Protein AF-A0A3D4B5E0-F1 (afdb_monomer)

Sequence (80 aa):
PIAIVAPQVRAVSRHGAVIGWTTDKQSNSTLEYGETTALGEIKRVGAFVYRHIIVLTGLKQNTAHFVLVSSTDRSDNVLS

pLDDT: mean 94.5, std 4.88, range [69.88, 98.25]

Nearest PDB structures (foldseek):
  6c83-assembly1_C  TM=7.772E-01  e=1.310E-02  synthetic construct
  7yld-assembly1_E  TM=7.601E-01  e=1.178E-02  Homo sapiens
  6gvk-assembly1_A  TM=6.770E-01  e=1.618E-02  Homo sapiens
  6d0k-assembly1_D  TM=6.890E-01  e=6.750E-02  synthetic construct
  6gvl-assembly1_A  TM=5.985E-01  e=2.746E-02  Homo sapiens

Mean predicted aligned error: 3.02 Å

Radius of gyration: 12.61 Å; Cα contacts (8 Å, |Δi|>4): 181; chains: 1; bounding box: 33×18×29 Å

Structure (mmCIF, N/CA/C/O backbone):
data_AF-A0A3D4B5E0-F1
#
_entry.id   AF-A0A3D4B5E0-F1
#
loop_
_atom_site.group_PDB
_atom_site.id
_atom_site.type_symbol
_atom_site.label_atom_id
_atom_site.label_alt_id
_atom_site.label_comp_id
_atom_site.label_asym_id
_atom_site.label_entity_id
_atom_site.label_seq_id
_atom_site.pdbx_PDB_ins_code
_atom_site.Cartn_x
_atom_site.Cartn_y
_atom_site.Cartn_z
_atom_site.occupancy
_atom_site.B_iso_or_equiv
_atom_site.auth_seq_id
_atom_site.auth_comp_id
_atom_site.auth_asym_id
_atom_site.auth_atom_id
_atom_site.pdbx_PDB_model_num
ATOM 1 N N . PRO A 1 1 ? 10.804 6.633 -15.514 1.00 69.88 1 PRO A N 1
ATOM 2 C CA . PRO A 1 1 ? 10.001 6.495 -14.272 1.00 69.88 1 PRO A CA 1
ATOM 3 C C . PRO A 1 1 ? 9.118 5.245 -14.368 1.00 69.88 1 PRO A C 1
ATOM 5 O O . PRO A 1 1 ? 8.710 4.930 -15.479 1.00 69.88 1 PRO A O 1
ATOM 8 N N . ILE A 1 2 ? 8.904 4.512 -13.273 1.00 78.62 2 ILE A N 1
ATOM 9 C CA . ILE A 1 2 ? 7.820 3.516 -13.195 1.00 78.62 2 ILE A CA 1
ATOM 10 C C . ILE A 1 2 ? 6.501 4.274 -12.986 1.00 78.62 2 ILE A C 1
ATOM 12 O O . ILE A 1 2 ? 6.503 5.320 -12.338 1.00 78.62 2 ILE A O 1
ATOM 16 N N . ALA A 1 3 ? 5.403 3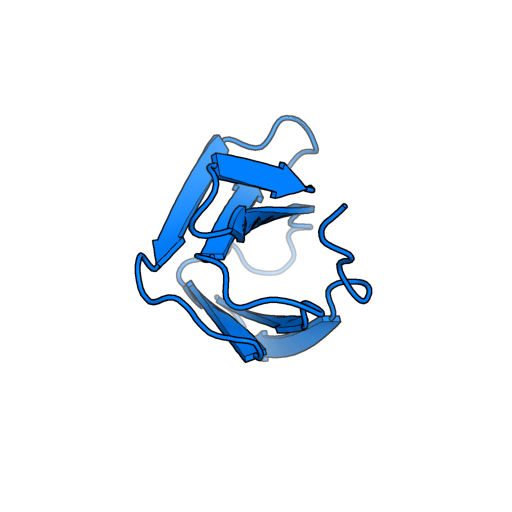.781 -13.546 1.00 82.31 3 ALA A N 1
ATOM 17 C CA . ALA A 1 3 ? 4.058 4.297 -13.330 1.00 82.31 3 ALA A CA 1
ATOM 18 C C . ALA A 1 3 ? 3.191 3.230 -12.652 1.00 82.31 3 ALA A C 1
ATOM 20 O O . ALA A 1 3 ? 3.194 2.068 -13.059 1.00 82.31 3 ALA A O 1
ATOM 21 N N . ILE A 1 4 ? 2.424 3.632 -11.637 1.00 82.44 4 ILE A N 1
ATOM 22 C CA . ILE A 1 4 ? 1.414 2.800 -10.974 1.00 82.44 4 ILE A CA 1
ATOM 23 C C . ILE A 1 4 ? 0.038 3.267 -11.445 1.00 82.44 4 ILE A C 1
ATOM 25 O O . ILE A 1 4 ? -0.312 4.442 -11.337 1.00 82.44 4 ILE A O 1
ATOM 29 N N . VAL A 1 5 ? -0.768 2.330 -11.939 1.00 86.31 5 VAL A N 1
ATOM 30 C CA . VAL A 1 5 ? -2.215 2.535 -12.046 1.00 86.31 5 VAL A CA 1
ATOM 31 C C . VAL A 1 5 ? -2.801 2.408 -10.648 1.00 86.31 5 VAL A C 1
ATOM 33 O O . VAL A 1 5 ? -2.487 1.444 -9.947 1.00 86.31 5 VAL A O 1
ATOM 36 N N . ALA A 1 6 ? -3.655 3.363 -10.267 1.00 85.50 6 ALA A N 1
ATOM 37 C CA . ALA A 1 6 ? -4.209 3.480 -8.921 1.00 85.50 6 ALA A CA 1
ATOM 38 C C . ALA A 1 6 ? -4.650 2.119 -8.333 1.00 85.50 6 ALA A C 1
ATOM 40 O O . ALA A 1 6 ? -5.338 1.350 -9.019 1.00 85.50 6 ALA A O 1
ATOM 41 N N . PRO A 1 7 ? -4.271 1.809 -7.077 1.00 91.69 7 PRO A N 1
ATOM 42 C CA . PRO A 1 7 ? -4.629 0.550 -6.442 1.00 91.69 7 PRO A CA 1
ATOM 43 C C . PRO A 1 7 ? -6.143 0.405 -6.297 1.00 91.69 7 PRO A C 1
ATOM 45 O O . PRO A 1 7 ? -6.863 1.358 -6.006 1.00 91.69 7 PRO A O 1
ATOM 48 N N . GLN A 1 8 ? -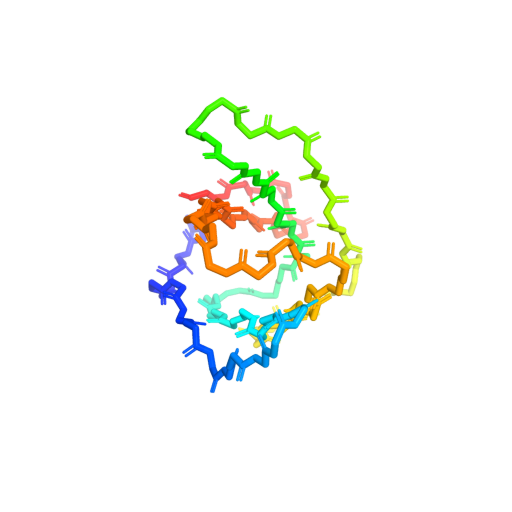6.625 -0.822 -6.484 1.00 95.62 8 GLN A N 1
ATOM 49 C CA . GLN A 1 8 ? -8.038 -1.167 -6.394 1.00 95.62 8 GLN A CA 1
ATOM 50 C C . GLN A 1 8 ? -8.265 -2.244 -5.337 1.00 95.62 8 GLN A C 1
ATOM 52 O O . GLN A 1 8 ? -7.555 -3.254 -5.295 1.00 95.62 8 GLN A O 1
ATOM 57 N N . VAL A 1 9 ? -9.318 -2.068 -4.539 1.00 96.38 9 VAL A N 1
ATOM 58 C CA . VAL A 1 9 ? -9.858 -3.132 -3.689 1.00 96.38 9 VAL A CA 1
ATOM 59 C C . VAL A 1 9 ? -10.671 -4.072 -4.581 1.00 96.38 9 VAL A C 1
ATOM 61 O O . VAL A 1 9 ? -11.726 -3.708 -5.088 1.00 96.38 9 VAL A O 1
ATOM 64 N N . ARG A 1 10 ? -10.154 -5.279 -4.815 1.00 97.00 10 ARG A N 1
ATOM 65 C CA . ARG A 1 10 ? -10.746 -6.292 -5.704 1.00 97.00 10 ARG A CA 1
ATOM 66 C C . ARG A 1 10 ? -11.838 -7.107 -5.020 1.00 97.00 10 ARG A C 1
ATOM 68 O O . ARG A 1 10 ? -12.790 -7.513 -5.674 1.00 97.00 10 ARG A O 1
ATOM 75 N N . ALA A 1 11 ? -11.678 -7.371 -3.726 1.00 96.12 11 ALA A N 1
ATOM 76 C CA . ALA A 1 11 ? -12.640 -8.101 -2.910 1.00 96.12 11 ALA A CA 1
ATOM 77 C C . ALA A 1 11 ? -12.469 -7.735 -1.433 1.00 96.12 11 ALA A C 1
ATOM 79 O O . ALA A 1 11 ? -11.361 -7.418 -0.996 1.00 96.12 11 ALA A O 1
ATOM 80 N N . VAL A 1 12 ? -13.553 -7.832 -0.664 1.00 95.81 12 VAL A N 1
ATOM 81 C CA . VAL A 1 12 ? -13.565 -7.654 0.793 1.00 95.81 12 VAL A CA 1
ATOM 82 C C . VAL A 1 12 ? -14.327 -8.818 1.416 1.00 95.81 12 VAL A C 1
ATOM 84 O O . VAL A 1 12 ? -15.347 -9.261 0.897 1.00 95.81 12 VAL A O 1
ATOM 87 N N . SER A 1 13 ? -13.817 -9.318 2.534 1.00 95.44 13 SER A N 1
ATOM 88 C CA . SER A 1 13 ? -14.462 -10.313 3.387 1.00 95.44 13 SER A CA 1
ATOM 89 C C . SER A 1 13 ? -14.531 -9.789 4.822 1.00 95.44 13 SER A C 1
ATOM 91 O O . SER A 1 13 ? -13.985 -8.731 5.130 1.00 95.44 13 SER A O 1
ATOM 93 N N . ARG A 1 14 ? -15.151 -10.553 5.729 1.00 93.94 14 ARG A N 1
ATOM 94 C CA . ARG A 1 14 ? -15.278 -10.172 7.147 1.00 93.94 14 ARG A CA 1
ATOM 95 C C . ARG A 1 14 ? -13.934 -9.837 7.811 1.00 93.94 14 ARG A C 1
ATOM 97 O O . ARG A 1 14 ? -13.900 -8.961 8.666 1.00 93.94 14 ARG A O 1
ATOM 104 N N . HIS A 1 15 ? -12.859 -10.524 7.414 1.00 96.88 15 HIS A N 1
ATOM 105 C CA . HIS A 1 15 ? -11.536 -10.394 8.033 1.00 96.88 15 HIS A CA 1
ATOM 106 C C . HIS A 1 15 ? -10.407 -10.235 7.009 1.00 96.88 15 HIS A C 1
ATOM 108 O O . HIS A 1 15 ? -9.272 -10.641 7.261 1.00 96.88 15 HIS A O 1
ATOM 114 N N . GLY A 1 16 ? -10.692 -9.705 5.822 1.00 97.31 16 GLY A N 1
ATOM 115 C CA . GLY A 1 16 ? -9.681 -9.648 4.773 1.00 97.31 16 GLY A CA 1
ATOM 116 C C . GLY A 1 16 ? -10.084 -8.825 3.569 1.00 97.31 16 GLY A C 1
ATOM 117 O O . GLY A 1 16 ? -11.261 -8.536 3.364 1.00 97.31 16 GLY A O 1
ATOM 118 N N . ALA A 1 17 ? -9.093 -8.492 2.755 1.00 97.81 17 ALA A N 1
ATOM 119 C CA . ALA A 1 17 ? -9.268 -7.751 1.518 1.00 97.81 17 ALA A CA 1
ATOM 120 C C . ALA A 1 17 ? -8.253 -8.222 0.476 1.00 97.81 17 ALA A C 1
ATOM 122 O O . ALA A 1 17 ? -7.167 -8.692 0.813 1.00 97.81 17 ALA A O 1
ATOM 123 N N . VAL A 1 18 ? -8.601 -8.083 -0.797 1.00 98.12 18 VAL A N 1
ATOM 124 C CA . VAL A 1 18 ? -7.695 -8.330 -1.918 1.00 98.12 18 VAL A CA 1
ATOM 125 C C . VAL A 1 18 ? -7.398 -6.995 -2.573 1.00 98.12 18 VAL A C 1
ATOM 127 O O . VAL A 1 18 ? -8.315 -6.338 -3.062 1.00 98.12 18 VAL A O 1
ATOM 130 N N . ILE A 1 19 ? -6.130 -6.601 -2.589 1.00 98.00 19 I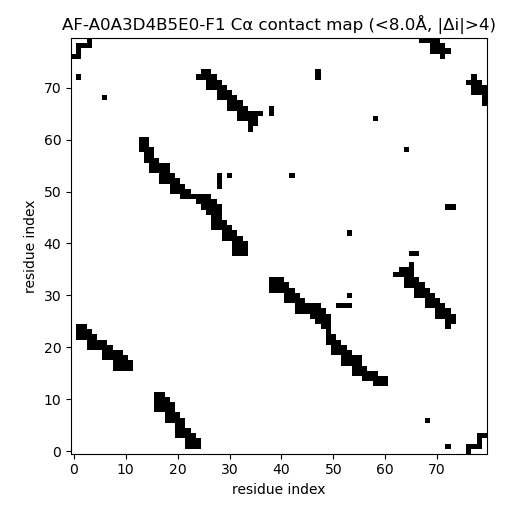LE A N 1
ATOM 131 C CA . ILE A 1 19 ? -5.667 -5.349 -3.190 1.00 98.00 19 ILE A CA 1
ATOM 132 C C . ILE A 1 19 ? -4.891 -5.684 -4.455 1.00 98.00 19 ILE A C 1
ATOM 134 O O . ILE A 1 19 ? -4.047 -6.580 -4.444 1.00 98.00 19 ILE A O 1
ATOM 138 N N . GLY A 1 20 ? -5.181 -4.981 -5.547 1.00 97.62 20 GLY A N 1
ATOM 139 C CA . GLY A 1 20 ? -4.462 -5.168 -6.800 1.00 97.62 20 GLY A CA 1
ATOM 140 C C . GLY A 1 20 ? -4.224 -3.866 -7.544 1.00 97.62 20 GLY A C 1
ATOM 141 O O . GLY A 1 20 ? -5.090 -2.994 -7.581 1.00 97.62 20 GLY A O 1
ATOM 142 N N . TRP A 1 21 ? -3.058 -3.771 -8.167 1.00 97.06 21 TRP A N 1
ATOM 143 C CA . TRP A 1 21 ? -2.631 -2.647 -8.996 1.00 97.06 21 TRP A CA 1
ATOM 144 C C . TRP A 1 21 ? -1.801 -3.163 -10.172 1.00 97.06 21 TRP A C 1
ATOM 146 O O . TRP A 1 21 ? -1.463 -4.350 -10.243 1.00 97.06 21 TRP A O 1
ATOM 156 N N . THR A 1 22 ? -1.502 -2.282 -11.118 1.00 96.25 22 THR A N 1
ATOM 157 C CA . THR A 1 22 ? -0.648 -2.608 -12.262 1.00 96.25 22 THR A CA 1
ATOM 158 C C . THR A 1 22 ? 0.431 -1.567 -12.445 1.00 96.25 22 THR A C 1
ATOM 160 O O . THR A 1 22 ? 0.188 -0.382 -12.219 1.00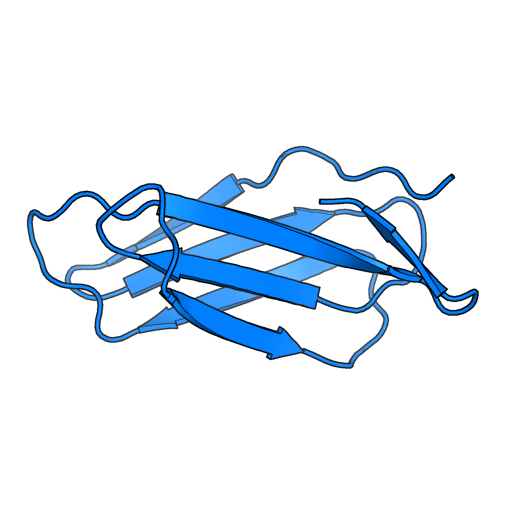 96.25 22 TH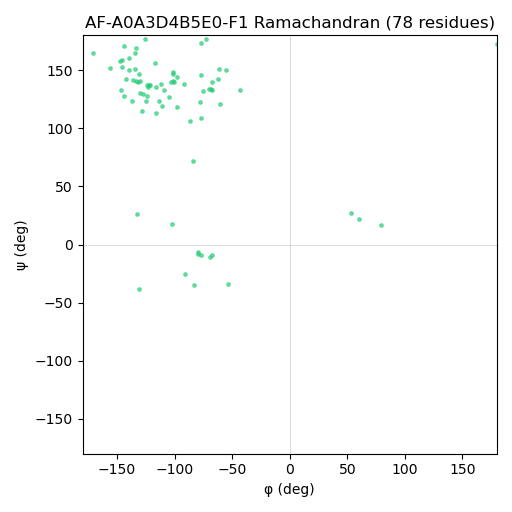R A O 1
ATOM 163 N N . THR A 1 23 ? 1.586 -2.015 -12.910 1.00 96.19 23 THR A N 1
ATOM 164 C CA . THR A 1 23 ? 2.723 -1.170 -13.265 1.00 96.19 23 THR A CA 1
ATOM 165 C C . THR A 1 23 ? 3.034 -1.285 -14.752 1.00 96.19 23 THR A C 1
ATOM 167 O O . THR A 1 23 ? 2.689 -2.269 -15.410 1.00 96.19 23 THR A O 1
ATOM 170 N N . ASP A 1 24 ? 3.677 -0.259 -15.304 1.00 94.75 24 ASP A N 1
ATOM 171 C CA . ASP A 1 24 ? 4.153 -0.235 -16.694 1.00 94.75 24 ASP A CA 1
ATOM 172 C C . ASP A 1 24 ? 5.480 -0.994 -16.893 1.00 94.75 24 ASP A C 1
ATOM 174 O O . ASP A 1 24 ? 5.911 -1.240 -18.022 1.00 94.75 24 ASP A O 1
ATOM 178 N N . LYS A 1 25 ? 6.113 -1.417 -15.796 1.00 94.81 25 LYS A N 1
ATOM 179 C CA . LYS A 1 25 ? 7.356 -2.190 -15.763 1.00 94.81 25 LYS A CA 1
ATOM 180 C C . LYS A 1 25 ? 7.242 -3.336 -14.777 1.00 94.81 25 LYS A C 1
ATOM 182 O O . LYS A 1 25 ? 6.578 -3.210 -13.761 1.00 94.81 25 LYS A O 1
ATOM 187 N N . GLN A 1 26 ? 7.968 -4.425 -15.021 1.00 96.19 26 GLN A N 1
ATOM 188 C CA . GLN A 1 26 ? 8.053 -5.495 -14.031 1.00 96.19 26 GLN A CA 1
ATOM 189 C C . GLN A 1 26 ? 8.666 -4.972 -12.727 1.00 96.19 26 GLN A C 1
ATOM 191 O O . GLN A 1 26 ? 9.814 -4.523 -12.712 1.00 9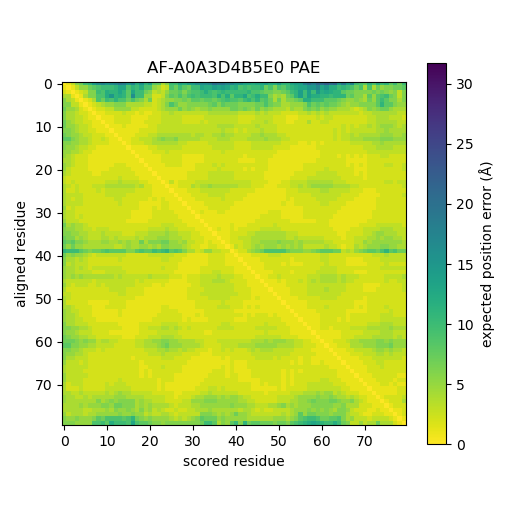6.19 26 GLN A O 1
ATOM 196 N N . SER A 1 27 ? 7.916 -5.093 -11.638 1.00 97.00 27 SER A N 1
ATOM 197 C CA . SER A 1 27 ? 8.304 -4.614 -10.312 1.00 97.00 27 SER A CA 1
ATOM 198 C C . SER A 1 27 ? 7.906 -5.605 -9.226 1.00 97.00 27 SER A C 1
ATOM 200 O O . SER A 1 27 ? 7.062 -6.478 -9.442 1.00 97.00 27 SER A O 1
ATOM 202 N N . ASN A 1 28 ? 8.530 -5.494 -8.058 1.00 97.12 28 ASN A N 1
ATOM 203 C CA . ASN A 1 28 ? 8.081 -6.206 -6.866 1.00 97.12 28 ASN A CA 1
ATOM 204 C C . ASN A 1 28 ? 6.781 -5.582 -6.315 1.00 97.12 28 ASN A C 1
ATOM 206 O O . ASN A 1 28 ? 6.275 -4.591 -6.845 1.00 97.12 28 ASN A O 1
ATOM 210 N N . SER A 1 29 ? 6.224 -6.182 -5.262 1.00 97.75 29 SER A N 1
ATOM 211 C CA . SER A 1 29 ? 5.002 -5.688 -4.620 1.00 97.75 29 SER A CA 1
ATOM 212 C C . SER A 1 29 ? 5.236 -5.464 -3.133 1.00 97.75 29 SER A C 1
ATOM 214 O O . SER A 1 29 ? 5.579 -6.412 -2.425 1.00 97.75 29 SER A O 1
ATOM 216 N N . THR A 1 30 ? 4.993 -4.251 -2.649 1.00 97.62 30 THR A N 1
ATOM 217 C CA . THR A 1 30 ? 4.945 -3.935 -1.218 1.00 97.62 30 THR A CA 1
ATOM 218 C C . THR A 1 30 ? 3.594 -3.309 -0.901 1.00 97.62 30 THR A C 1
ATOM 220 O O . THR A 1 30 ? 3.077 -2.507 -1.674 1.00 97.62 30 THR A O 1
ATOM 223 N N . LEU A 1 31 ? 2.992 -3.715 0.211 1.00 97.69 31 LEU A N 1
ATOM 224 C CA . LEU A 1 31 ? 1.768 -3.119 0.722 1.00 97.69 31 LEU A CA 1
ATOM 225 C C . LEU A 1 31 ? 1.890 -2.934 2.225 1.00 97.69 31 LEU A C 1
ATOM 227 O O . LEU A 1 31 ? 2.104 -3.898 2.960 1.00 97.69 31 LEU A O 1
ATOM 231 N N . GLU A 1 32 ? 1.720 -1.696 2.657 1.00 97.69 32 GLU A N 1
ATOM 232 C CA . GLU A 1 32 ? 1.628 -1.300 4.055 1.00 97.69 32 GLU A CA 1
ATOM 233 C C . GLU A 1 32 ? 0.159 -1.089 4.414 1.00 97.69 32 GLU A C 1
ATOM 235 O O . GLU A 1 32 ? -0.612 -0.577 3.600 1.00 97.69 32 GLU A O 1
ATOM 240 N N . TYR A 1 33 ? -0.257 -1.518 5.603 1.00 97.50 33 TYR A N 1
ATOM 241 C CA . TYR A 1 33 ? -1.643 -1.387 6.042 1.00 97.50 33 TYR A CA 1
ATOM 242 C C . TYR A 1 33 ? -1.773 -1.173 7.553 1.00 97.50 33 TYR A C 1
ATOM 244 O O . TYR A 1 33 ? -0.875 -1.493 8.335 1.00 97.50 33 TYR A O 1
ATOM 252 N N . GLY A 1 34 ? -2.901 -0.598 7.969 1.00 97.62 34 GLY A N 1
ATOM 253 C CA . GLY A 1 34 ? -3.209 -0.361 9.379 1.00 97.62 34 GLY A CA 1
ATOM 254 C C . GLY A 1 34 ? -4.559 0.318 9.600 1.00 97.62 34 GLY A C 1
ATOM 255 O O . GLY A 1 34 ? -5.208 0.764 8.661 1.00 97.62 34 GLY A O 1
ATOM 256 N N . GLU A 1 35 ? -4.977 0.421 10.862 1.00 96.88 35 GLU A N 1
ATOM 257 C CA . GLU A 1 35 ? -6.257 1.041 11.266 1.00 96.88 35 GLU A CA 1
ATOM 258 C C . GLU A 1 35 ? -6.214 2.581 11.238 1.00 96.88 35 GLU A C 1
ATOM 260 O O . GLU A 1 35 ? -7.234 3.251 11.373 1.00 96.88 35 GLU A O 1
ATOM 265 N N . THR A 1 36 ? -5.027 3.157 11.042 1.00 96.44 36 THR A N 1
ATOM 266 C CA . THR A 1 36 ? -4.806 4.598 10.891 1.00 96.44 36 THR A CA 1
ATOM 267 C C . THR A 1 36 ? -3.877 4.853 9.709 1.00 96.44 36 THR A C 1
ATOM 269 O O . THR A 1 36 ? -3.239 3.930 9.207 1.00 96.44 36 THR A O 1
ATOM 272 N N . THR A 1 37 ? -3.751 6.108 9.285 1.00 93.81 37 THR A N 1
ATOM 273 C CA . THR A 1 37 ? -2.790 6.509 8.246 1.00 93.81 37 THR A CA 1
ATOM 274 C C . THR A 1 37 ? -1.328 6.420 8.697 1.00 93.81 37 THR A C 1
ATOM 276 O O . THR A 1 37 ? -0.436 6.513 7.861 1.00 93.81 37 THR A O 1
ATOM 279 N N . ALA A 1 38 ? -1.064 6.220 9.993 1.00 93.19 38 ALA A N 1
ATOM 280 C CA . ALA A 1 38 ? 0.245 5.822 10.503 1.00 93.19 38 ALA A CA 1
ATOM 281 C C . ALA A 1 38 ? 0.370 4.291 10.395 1.00 93.19 38 ALA A C 1
ATOM 283 O O . ALA A 1 38 ? 0.226 3.572 11.384 1.00 93.19 38 ALA A O 1
ATOM 284 N N . LEU A 1 39 ? 0.514 3.802 9.161 1.00 86.25 39 LEU A N 1
ATOM 285 C CA . LEU A 1 39 ? 0.507 2.374 8.815 1.00 86.25 39 LEU A CA 1
ATOM 286 C C . LEU A 1 39 ? 1.558 1.593 9.626 1.00 86.25 39 LEU A C 1
ATOM 288 O O . LEU A 1 39 ? 2.591 2.145 9.996 1.00 86.25 39 LEU A O 1
ATOM 292 N N . GLY A 1 40 ? 1.300 0.312 9.907 1.00 90.62 40 GLY A N 1
ATOM 293 C CA . GLY A 1 40 ? 2.128 -0.481 10.829 1.00 90.62 40 GLY A CA 1
ATOM 294 C C . GLY A 1 40 ? 2.554 -1.844 10.290 1.00 90.62 40 GLY A C 1
ATOM 295 O O . GLY A 1 40 ? 3.685 -2.268 10.511 1.00 90.62 40 GLY A O 1
ATOM 296 N N . GLU A 1 41 ? 1.670 -2.523 9.559 1.00 96.88 41 GLU A N 1
ATOM 297 C CA . GLU A 1 41 ? 1.915 -3.865 9.035 1.00 96.88 41 GLU A CA 1
ATOM 298 C C . GLU A 1 41 ? 2.381 -3.815 7.581 1.00 96.88 41 GLU A C 1
ATOM 300 O O . GLU A 1 41 ? 1.884 -3.005 6.798 1.00 96.88 41 GLU A O 1
ATOM 305 N N . ILE A 1 42 ? 3.288 -4.718 7.187 1.00 97.56 42 ILE A N 1
ATOM 306 C CA . ILE A 1 42 ? 3.842 -4.750 5.825 1.00 97.56 42 ILE A CA 1
ATOM 307 C C . ILE A 1 42 ? 3.761 -6.155 5.226 1.00 97.56 42 ILE A C 1
ATOM 309 O O . ILE A 1 42 ? 4.234 -7.130 5.809 1.00 97.56 42 ILE A O 1
ATOM 313 N N . LYS A 1 43 ? 3.237 -6.255 4.000 1.00 97.94 43 LYS A N 1
ATOM 314 C CA . LYS A 1 43 ? 3.329 -7.445 3.147 1.00 97.94 43 LYS A CA 1
ATOM 315 C C . LYS A 1 43 ? 4.212 -7.178 1.934 1.00 97.94 43 LYS A C 1
ATOM 317 O O . LYS A 1 43 ? 4.102 -6.134 1.298 1.00 97.94 43 LYS A O 1
ATOM 322 N N . ARG A 1 44 ? 5.063 -8.150 1.591 1.00 97.56 44 ARG A N 1
ATOM 323 C CA . ARG A 1 44 ? 5.977 -8.080 0.442 1.00 97.56 44 ARG A CA 1
ATOM 324 C C . ARG A 1 44 ? 5.888 -9.330 -0.422 1.00 97.56 44 ARG A C 1
ATOM 326 O O . ARG A 1 44 ? 5.820 -10.443 0.093 1.00 97.56 44 ARG A O 1
ATOM 333 N N . VAL A 1 45 ? 5.943 -9.134 -1.734 1.00 97.69 45 VAL A N 1
ATOM 334 C CA . VAL A 1 45 ? 6.074 -10.189 -2.743 1.00 97.69 45 VAL A CA 1
ATOM 335 C C . VAL A 1 45 ? 7.237 -9.812 -3.655 1.00 97.69 45 VAL A C 1
ATOM 337 O O . VAL A 1 45 ? 7.182 -8.801 -4.351 1.00 97.69 45 VAL A O 1
ATOM 340 N N . GLY A 1 46 ? 8.301 -10.620 -3.641 1.00 96.44 46 GLY A N 1
ATOM 341 C CA . GLY A 1 46 ? 9.545 -10.338 -4.373 1.00 96.44 46 GLY A CA 1
ATOM 342 C C . GLY A 1 46 ? 9.513 -10.672 -5.868 1.00 96.44 46 GLY A C 1
ATOM 343 O O . GLY A 1 46 ? 10.469 -10.376 -6.578 1.00 96.44 46 GLY A O 1
ATOM 344 N N . ALA A 1 47 ? 8.440 -11.298 -6.360 1.00 97.19 47 ALA A N 1
ATOM 345 C CA . ALA A 1 47 ? 8.294 -11.596 -7.780 1.00 97.19 47 ALA A CA 1
ATOM 346 C C . ALA A 1 47 ? 8.107 -10.304 -8.589 1.00 97.19 47 ALA A C 1
ATOM 348 O O . ALA A 1 47 ? 7.283 -9.462 -8.237 1.00 97.19 47 ALA A O 1
ATOM 349 N N . PHE A 1 48 ? 8.843 -10.190 -9.695 1.00 96.69 48 PHE A N 1
ATOM 350 C CA . PHE A 1 48 ? 8.757 -9.057 -10.611 1.00 96.69 48 PHE A CA 1
ATOM 351 C C . PHE A 1 48 ? 7.652 -9.290 -11.644 1.00 96.69 48 PHE A C 1
ATOM 353 O O . PHE A 1 48 ? 7.813 -10.099 -12.559 1.00 96.69 48 PHE A O 1
ATOM 360 N N . VAL A 1 49 ? 6.532 -8.587 -11.495 1.00 97.62 49 VAL A N 1
ATOM 361 C CA . VAL A 1 49 ? 5.322 -8.749 -12.318 1.00 97.62 49 VAL A CA 1
ATOM 362 C C . VAL A 1 49 ? 4.769 -7.391 -12.751 1.00 97.62 49 VAL A C 1
ATOM 364 O O . VAL A 1 49 ? 5.154 -6.367 -12.204 1.00 97.62 49 VAL A O 1
ATOM 367 N N . TYR A 1 50 ? 3.874 -7.389 -13.743 1.00 96.06 50 TYR A N 1
ATOM 368 C CA . TYR A 1 50 ? 3.112 -6.196 -14.154 1.00 96.06 50 TYR A CA 1
ATOM 369 C C . TYR A 1 50 ? 1.772 -6.063 -13.423 1.00 96.06 50 TYR A C 1
ATOM 371 O O . TYR A 1 50 ? 1.185 -4.988 -13.351 1.00 96.06 50 TYR A O 1
ATOM 379 N N . ARG A 1 51 ? 1.223 -7.195 -12.965 1.00 96.50 51 ARG A N 1
ATOM 380 C CA . ARG A 1 51 ? -0.078 -7.287 -12.298 1.00 96.50 51 ARG A CA 1
ATOM 381 C C . ARG A 1 51 ? 0.155 -7.767 -10.880 1.00 96.50 51 ARG A C 1
ATOM 383 O O . ARG A 1 51 ? 0.559 -8.910 -10.680 1.00 96.50 51 ARG A O 1
ATOM 390 N N . HIS A 1 52 ? -0.117 -6.895 -9.926 1.00 97.44 52 HIS A N 1
ATOM 391 C CA . HIS A 1 52 ? 0.144 -7.129 -8.517 1.00 97.44 52 HIS A CA 1
ATOM 392 C C . HIS A 1 52 ? -1.141 -7.523 -7.809 1.00 97.44 52 HIS A C 1
ATOM 394 O O . HIS A 1 52 ? -2.212 -6.973 -8.082 1.00 97.44 52 HIS A O 1
ATOM 400 N N . ILE A 1 53 ? -1.022 -8.469 -6.884 1.00 97.62 53 ILE A N 1
ATOM 401 C CA . ILE A 1 53 ? -2.114 -8.882 -6.016 1.00 97.62 53 ILE A CA 1
ATOM 402 C C . ILE A 1 53 ? -1.563 -9.211 -4.633 1.00 97.62 53 ILE A C 1
ATOM 404 O O . ILE A 1 53 ? -0.617 -9.986 -4.497 1.00 97.62 53 ILE A O 1
ATOM 408 N N . ILE A 1 54 ? -2.155 -8.615 -3.603 1.00 98.25 54 ILE A N 1
ATOM 409 C CA . ILE A 1 54 ? -1.858 -8.933 -2.208 1.00 98.25 54 ILE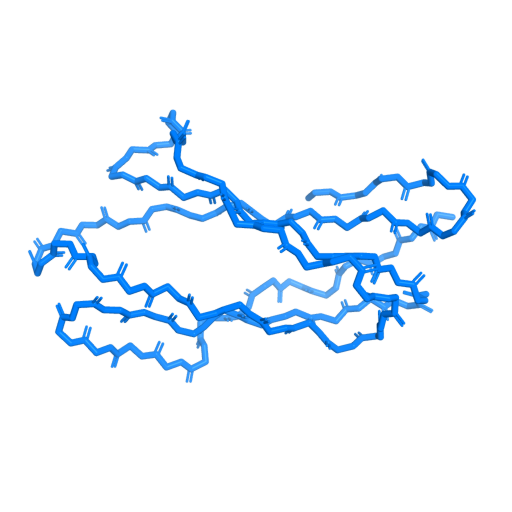 A CA 1
ATOM 410 C C . ILE A 1 54 ? -3.167 -9.232 -1.486 1.00 98.25 54 ILE A C 1
ATOM 412 O O . ILE A 1 54 ? -4.130 -8.466 -1.548 1.00 98.25 54 ILE A O 1
ATOM 416 N N . VAL A 1 55 ? -3.182 -10.371 -0.793 1.00 98.00 55 VAL A N 1
ATOM 417 C CA . VAL A 1 55 ? -4.297 -10.805 0.050 1.00 98.00 55 VAL A CA 1
ATOM 418 C C . VAL A 1 55 ? -3.991 -10.448 1.503 1.00 98.00 55 VAL A C 1
ATOM 420 O O . VAL A 1 55 ? -3.016 -10.925 2.098 1.00 98.00 55 VAL A O 1
ATOM 423 N N . LEU A 1 56 ? -4.842 -9.606 2.078 1.00 97.62 56 LEU A N 1
ATOM 424 C CA . LEU A 1 56 ? -4.870 -9.272 3.495 1.00 97.62 56 LEU A CA 1
ATOM 425 C C . LEU A 1 56 ? -5.819 -10.213 4.234 1.00 97.62 56 LEU A C 1
ATOM 427 O O . LEU A 1 56 ? -6.913 -10.516 3.761 1.00 97.62 56 LEU A O 1
ATOM 431 N N . THR A 1 57 ? -5.392 -10.649 5.411 1.00 96.88 57 THR A N 1
ATOM 432 C CA . THR A 1 57 ? -6.094 -11.600 6.279 1.00 96.88 57 THR A CA 1
ATOM 433 C C . THR A 1 57 ? -5.951 -11.139 7.722 1.00 96.88 57 THR A C 1
ATOM 435 O O . THR A 1 57 ? -4.930 -10.550 8.061 1.00 96.88 57 THR A O 1
ATOM 438 N N . GLY A 1 58 ? -6.928 -11.444 8.575 1.00 95.75 58 GLY A N 1
ATOM 439 C CA . GLY A 1 58 ? -6.905 -11.051 9.988 1.00 95.75 58 GLY A CA 1
ATOM 440 C C . GLY A 1 58 ? -7.306 -9.595 10.243 1.00 95.75 58 GLY A C 1
ATOM 441 O O . GLY A 1 58 ? -7.035 -9.074 11.318 1.00 95.75 58 GLY A O 1
ATOM 442 N N . LEU A 1 59 ? -7.955 -8.930 9.280 1.00 97.00 59 LEU A N 1
ATOM 443 C CA . LEU A 1 59 ? -8.459 -7.569 9.475 1.00 97.00 59 LEU A CA 1
ATOM 444 C C . LEU A 1 59 ? -9.599 -7.564 10.500 1.00 97.00 59 LEU A C 1
ATOM 446 O O . LEU A 1 59 ? -10.468 -8.439 10.470 1.00 97.00 59 LEU A O 1
ATOM 450 N N . LYS A 1 60 ? -9.633 -6.562 11.384 1.00 96.44 60 LYS A N 1
ATOM 451 C CA . LYS A 1 60 ? -10.761 -6.382 12.307 1.00 96.44 60 LYS A CA 1
ATOM 452 C C . LYS A 1 60 ? -12.0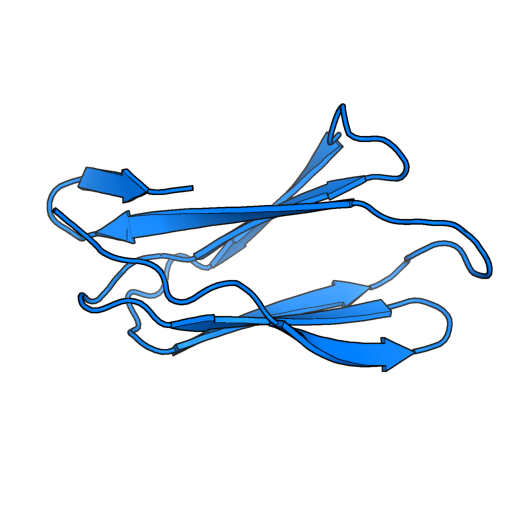27 -5.996 11.542 1.00 96.44 60 LYS A C 1
ATOM 454 O O . LYS A 1 60 ? -12.005 -5.087 10.711 1.00 96.44 60 LYS A O 1
ATOM 459 N N . GLN A 1 61 ? -13.132 -6.669 11.861 1.00 95.00 61 GLN A N 1
ATOM 460 C CA . GLN A 1 61 ? -14.457 -6.361 11.325 1.00 95.00 61 GLN A CA 1
ATOM 461 C C . GLN A 1 61 ? -14.888 -4.930 11.712 1.00 95.00 61 GLN A C 1
ATOM 463 O O . GLN A 1 61 ? -14.522 -4.433 12.776 1.00 95.00 61 GLN A O 1
ATOM 468 N N . ASN A 1 62 ? -15.716 -4.295 10.867 1.00 92.69 62 ASN A N 1
ATOM 469 C CA . ASN A 1 62 ? -16.337 -2.983 11.116 1.00 92.69 62 ASN A CA 1
ATOM 470 C C . ASN A 1 62 ? -15.323 -1.885 11.484 1.00 92.69 62 ASN A C 1
ATOM 472 O O . ASN A 1 62 ? -15.653 -0.941 12.194 1.00 92.69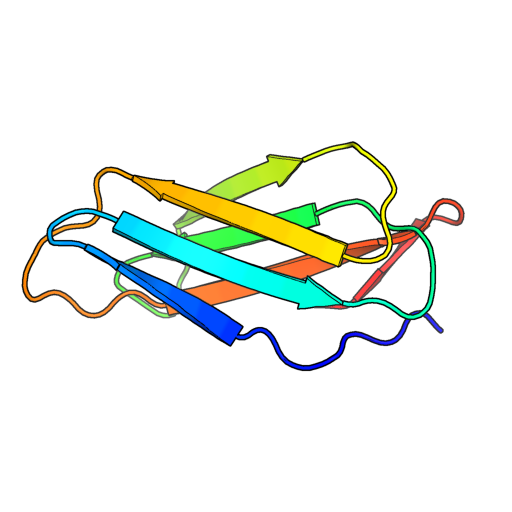 62 ASN A O 1
ATOM 476 N N . THR A 1 63 ? -14.086 -2.026 11.013 1.00 95.12 63 THR A N 1
ATOM 477 C CA . THR A 1 63 ? -12.982 -1.107 11.284 1.00 95.12 63 THR A CA 1
ATOM 478 C C . THR A 1 63 ? -12.450 -0.603 9.951 1.00 95.12 63 THR A C 1
ATOM 480 O O . THR A 1 63 ? -12.301 -1.385 9.009 1.00 95.12 63 THR A O 1
ATOM 483 N N . ALA A 1 64 ? -12.194 0.700 9.852 1.00 94.69 64 ALA A N 1
ATOM 484 C CA . ALA A 1 64 ? -11.539 1.265 8.682 1.00 94.69 64 ALA A CA 1
ATOM 485 C C . ALA A 1 64 ? -10.070 0.829 8.662 1.00 94.69 64 ALA A C 1
ATOM 487 O O . ALA A 1 64 ? -9.381 0.910 9.675 1.00 94.69 64 ALA A O 1
ATOM 488 N N . HIS A 1 65 ? -9.603 0.381 7.500 1.00 96.06 65 HIS A N 1
ATOM 489 C CA . HIS A 1 65 ? -8.198 0.064 7.263 1.00 96.06 65 HIS A CA 1
ATOM 490 C C . HIS A 1 65 ? -7.686 0.926 6.117 1.00 96.06 65 HIS A C 1
ATOM 492 O O . HIS A 1 65 ? -8.366 1.099 5.104 1.00 96.06 65 HIS A O 1
ATOM 498 N N . PHE A 1 66 ? -6.481 1.449 6.283 1.00 96.44 66 PHE A N 1
ATOM 499 C CA . PHE A 1 66 ? -5.746 2.219 5.295 1.00 96.44 66 PHE A CA 1
ATOM 500 C C . PHE A 1 66 ? -4.696 1.321 4.653 1.00 96.44 66 PHE A C 1
ATOM 502 O O . PHE A 1 66 ? -4.156 0.427 5.307 1.00 96.44 66 PHE A O 1
ATOM 509 N N . VAL A 1 67 ? -4.427 1.550 3.369 1.00 95.94 67 VAL A N 1
ATOM 510 C CA . VAL A 1 67 ? -3.412 0.820 2.609 1.00 95.94 67 VAL A CA 1
ATOM 511 C C . VAL A 1 67 ? -2.554 1.797 1.817 1.00 95.94 67 VAL A C 1
ATOM 513 O O . VAL A 1 67 ? -3.074 2.751 1.239 1.00 95.94 67 VAL A O 1
ATOM 516 N N . LEU A 1 68 ? -1.255 1.528 1.759 1.00 95.75 68 LEU A N 1
ATOM 517 C CA . LEU A 1 68 ? -0.309 2.166 0.852 1.00 95.75 68 LEU A CA 1
ATOM 518 C C . LEU A 1 68 ? 0.381 1.061 0.065 1.00 95.75 68 LEU A C 1
ATOM 520 O O . LEU A 1 68 ? 0.871 0.094 0.647 1.00 95.75 68 LEU A O 1
ATOM 524 N N . VAL A 1 69 ? 0.385 1.175 -1.256 1.00 96.00 69 VAL A N 1
ATOM 525 C CA . VAL A 1 69 ? 1.101 0.234 -2.118 1.00 96.00 69 VAL A CA 1
ATOM 526 C C . VAL A 1 69 ? 2.395 0.879 -2.563 1.00 96.00 69 VAL A C 1
ATOM 528 O O . VAL A 1 69 ? 2.451 2.086 -2.734 1.00 96.00 69 VAL A O 1
ATOM 531 N N . SER A 1 70 ? 3.428 0.081 -2.771 1.00 95.56 70 SER A N 1
ATOM 532 C CA . SER A 1 70 ? 4.637 0.532 -3.437 1.00 95.56 70 SER A CA 1
ATOM 533 C C . SER A 1 70 ? 5.240 -0.583 -4.277 1.00 95.56 70 SER A C 1
ATOM 535 O O . SER A 1 70 ? 4.918 -1.771 -4.140 1.00 95.56 70 SER A O 1
ATOM 537 N N . SER A 1 71 ? 6.058 -0.202 -5.246 1.00 96.44 71 SER A N 1
ATOM 538 C CA . SER A 1 71 ? 6.658 -1.114 -6.213 1.00 96.44 71 SER A CA 1
ATOM 539 C C . SER A 1 71 ? 8.047 -0.635 -6.593 1.00 96.44 71 SER A C 1
ATOM 541 O O . SER A 1 71 ? 8.245 0.537 -6.905 1.00 96.44 71 SER A O 1
ATOM 543 N N . THR A 1 72 ? 8.997 -1.563 -6.583 1.00 95.69 72 THR A N 1
ATOM 544 C CA . THR A 1 72 ? 10.386 -1.341 -6.986 1.00 95.69 72 THR A CA 1
ATOM 545 C C . THR A 1 72 ? 10.675 -2.142 -8.250 1.00 95.69 72 THR A C 1
ATOM 547 O O . THR A 1 72 ? 10.453 -3.357 -8.269 1.00 95.69 72 THR A O 1
ATOM 550 N N . ASP A 1 73 ? 11.122 -1.482 -9.321 1.00 94.31 73 ASP A N 1
ATOM 551 C CA . ASP A 1 73 ? 11.565 -2.166 -10.543 1.00 94.31 73 ASP A CA 1
ATOM 552 C C . ASP A 1 73 ? 12.973 -2.773 -10.390 1.00 94.31 73 ASP A C 1
ATOM 554 O O . ASP A 1 73 ? 13.639 -2.609 -9.371 1.00 94.31 73 ASP A O 1
ATOM 558 N N . ARG A 1 74 ? 13.431 -3.534 -11.392 1.00 93.50 74 ARG A N 1
ATOM 559 C CA . ARG A 1 74 ? 14.754 -4.196 -11.352 1.00 93.50 74 ARG A CA 1
ATOM 560 C C . ARG A 1 74 ? 15.941 -3.231 -11.392 1.00 93.50 74 ARG A C 1
ATOM 562 O O . ARG A 1 74 ? 17.078 -3.672 -11.274 1.00 93.50 74 ARG A O 1
ATOM 569 N N . SER A 1 75 ? 15.687 -1.953 -11.643 1.00 93.38 75 SER A N 1
ATOM 570 C CA . SER A 1 75 ? 16.685 -0.888 -11.636 1.00 93.38 75 SER A CA 1
ATOM 571 C C . SER A 1 75 ? 16.600 -0.061 -10.350 1.00 93.38 75 SER A C 1
ATOM 573 O O . SER A 1 75 ? 17.087 1.064 -10.330 1.00 93.38 75 SER A O 1
ATOM 575 N N . ASP A 1 76 ? 15.955 -0.603 -9.313 1.00 90.50 76 ASP A N 1
ATOM 576 C CA . ASP A 1 76 ? 15.743 0.014 -8.004 1.00 90.50 76 ASP A CA 1
ATOM 577 C C . ASP A 1 76 ? 14.943 1.330 -8.039 1.00 90.50 76 ASP A C 1
ATOM 579 O O . ASP A 1 76 ? 14.969 2.113 -7.088 1.00 90.50 76 ASP A O 1
ATOM 583 N N . ASN A 1 77 ? 14.154 1.571 -9.097 1.00 89.56 77 ASN A N 1
ATOM 584 C CA . ASN A 1 77 ? 13.215 2.693 -9.105 1.00 89.56 77 ASN A CA 1
ATOM 585 C C . ASN A 1 77 ? 11.983 2.342 -8.271 1.00 89.56 77 ASN A C 1
ATOM 587 O O . ASN A 1 77 ? 11.284 1.377 -8.583 1.00 89.56 77 ASN A O 1
ATOM 591 N N . VAL A 1 78 ? 11.690 3.160 -7.261 1.00 89.81 78 VAL A N 1
ATOM 592 C CA . VAL A 1 78 ? 10.543 2.993 -6.357 1.00 89.81 78 VAL A CA 1
ATOM 593 C C . VAL A 1 78 ? 9.422 3.968 -6.715 1.00 89.81 78 VAL A C 1
ATOM 595 O O . VAL A 1 78 ? 9.681 5.139 -6.992 1.00 89.81 78 VAL A O 1
ATOM 598 N N . LEU A 1 79 ? 8.176 3.499 -6.660 1.00 89.00 79 LEU A N 1
ATOM 599 C CA . LEU A 1 79 ? 6.977 4.340 -6.655 1.00 89.00 79 LEU A CA 1
ATOM 600 C C . LEU A 1 79 ? 5.987 3.831 -5.604 1.00 89.00 79 LEU A C 1
ATOM 602 O O . LEU A 1 79 ? 5.844 2.616 -5.451 1.00 89.00 79 LEU A O 1
ATOM 606 N N . SER A 1 80 ? 5.319 4.762 -4.922 1.00 86.06 80 SER A N 1
ATOM 607 C CA . SER A 1 80 ? 4.281 4.526 -3.910 1.00 86.06 80 SER A CA 1
ATOM 608 C C . SER A 1 80 ? 3.017 5.315 -4.236 1.00 86.06 80 SER A C 1
ATOM 610 O O . SER A 1 80 ? 3.167 6.392 -4.858 1.00 86.06 80 SER A O 1
#

Secondary structure (DSSP, 8-state):
---EEEEEEEEEETTEEEEEEEEEEEEEEEEEEESSSS--EEEEEEEEEEEEEEEEESPPTT---EEEEEEEBTT--EE-

Foldseek 3Di:
DKDKDDKDFPDDDQFKTKIKIFIPFFWWKKKFKDLDPVTDDIDTGHGGDGIDIDIGGRHHGPTDMDMDMKIAHPVRDIDD

Solvent-accessible surface area (backbone atoms only — not comparable to full-atom values): 4627 Å² total; per-residue (Å²): 133,83,50,74,50,79,76,38,82,77,45,77,56,75,34,28,37,32,40,34,34,38,39,84,48,52,15,30,40,37,37,36,31,28,76,44,92,78,53,76,47,78,50,78,44,85,63,67,39,43,70,46,76,49,80,48,71,81,44,66,64,102,54,70,71,40,76,47,55,33,34,37,32,91,82,71,50,72,49,108